Protein AF-A0A529K215-F1 (afdb_monomer_lite)

Secondary structure (DSSP, 8-state):
-------SS--------TT-----SS-TTS--HHHHT--HHHHHHHHHHHHHSPPP-

Foldseek 3Di:
DDDDDPDPQDFDQWPPDPQPPPPDPAGPVRDDCRPPVRDPVSVVVRVVVSVPDDDDD

Radius of gyration: 13.91 Å; chains: 1; bounding box: 31×16×39 Å

Structure (mmCIF, N/CA/C/O backbone):
data_AF-A0A529K215-F1
#
_entry.id   AF-A0A529K215-F1
#
loop_
_atom_site.group_PDB
_atom_site.id
_atom_site.type_symbol
_atom_site.label_atom_id
_atom_site.label_alt_id
_atom_site.label_comp_id
_atom_site.label_asym_id
_atom_site.label_entity_id
_atom_site.label_seq_id
_atom_site.pdbx_PDB_ins_code
_atom_site.Cartn_x
_atom_site.Cartn_y
_atom_site.Cartn_z
_atom_site.occupancy
_atom_site.B_iso_or_equiv
_atom_site.auth_seq_id
_atom_site.auth_comp_id
_atom_site.auth_asym_id
_atom_site.auth_atom_id
_atom_site.pdbx_PDB_model_num
ATOM 1 N N . GLN A 1 1 ? 14.500 -1.266 6.367 1.00 63.53 1 GLN A N 1
ATOM 2 C CA . GLN A 1 1 ? 13.656 -1.225 7.582 1.00 63.53 1 GLN A CA 1
ATOM 3 C C . GLN A 1 1 ? 12.297 -0.685 7.160 1.00 63.53 1 GLN A C 1
ATOM 5 O O . GLN A 1 1 ? 12.287 0.333 6.485 1.00 63.53 1 GLN A O 1
ATOM 10 N N . ASN A 1 2 ? 11.181 -1.348 7.474 1.00 78.31 2 ASN A N 1
ATOM 11 C CA . ASN A 1 2 ? 9.865 -0.731 7.267 1.00 78.31 2 ASN A CA 1
ATOM 12 C C . ASN A 1 2 ? 9.597 0.281 8.386 1.00 78.31 2 ASN A C 1
ATOM 14 O O . ASN A 1 2 ? 9.907 -0.002 9.542 1.00 78.31 2 ASN A O 1
ATOM 18 N N . THR A 1 3 ? 9.038 1.435 8.032 1.00 86.69 3 THR A N 1
ATOM 19 C CA . THR A 1 3 ? 8.570 2.484 8.949 1.00 86.69 3 THR A CA 1
ATOM 20 C C . THR A 1 3 ? 7.051 2.342 9.084 1.00 86.69 3 THR A C 1
ATOM 22 O O . THR A 1 3 ? 6.318 2.884 8.256 1.00 86.69 3 THR A O 1
ATOM 25 N N . PRO A 1 4 ? 6.549 1.535 10.038 1.00 88.00 4 PRO A N 1
ATOM 26 C CA . PRO A 1 4 ? 5.121 1.266 10.133 1.00 88.00 4 PRO A CA 1
ATOM 27 C C . PRO A 1 4 ? 4.366 2.493 10.693 1.00 88.00 4 PRO A C 1
ATOM 29 O O . PRO A 1 4 ? 4.966 3.292 11.415 1.00 88.00 4 PRO A O 1
ATOM 32 N N . PRO A 1 5 ? 3.060 2.657 10.402 1.00 90.88 5 PRO A N 1
ATOM 33 C CA . PRO A 1 5 ? 2.281 3.812 10.868 1.00 90.88 5 PRO A CA 1
ATOM 34 C C . PRO A 1 5 ? 2.197 3.859 12.397 1.00 90.88 5 PRO A C 1
ATOM 36 O O . PRO A 1 5 ? 1.837 2.864 12.989 1.00 90.88 5 PRO A O 1
ATOM 39 N N . LEU A 1 6 ? 2.464 4.965 13.083 1.00 92.19 6 LEU A N 1
ATOM 40 C CA . LEU A 1 6 ? 2.490 4.947 14.560 1.00 92.19 6 LEU A CA 1
ATOM 41 C C . LEU A 1 6 ? 1.106 4.923 15.238 1.00 92.19 6 LEU A C 1
ATOM 43 O O . LEU A 1 6 ? 1.034 4.802 16.455 1.00 92.19 6 LEU A O 1
ATOM 47 N N . ALA A 1 7 ? 0.024 5.035 14.467 1.00 90.50 7 ALA A N 1
ATOM 48 C CA . ALA A 1 7 ? -1.339 4.989 14.984 1.00 90.50 7 ALA A CA 1
ATOM 49 C C . ALA A 1 7 ? -1.706 3.594 15.520 1.00 90.50 7 ALA A C 1
ATOM 51 O O . ALA A 1 7 ? -1.352 2.578 14.919 1.00 90.50 7 ALA A O 1
ATOM 52 N N . GLU A 1 8 ? -2.457 3.559 16.623 1.00 88.62 8 GLU A N 1
ATOM 53 C CA . GLU A 1 8 ? -2.994 2.319 17.199 1.00 88.62 8 GLU A CA 1
ATOM 54 C C . GLU A 1 8 ? -4.024 1.671 16.268 1.00 88.62 8 GLU A C 1
ATOM 56 O O . GLU A 1 8 ? -3.979 0.467 16.023 1.00 88.62 8 GLU A O 1
ATOM 61 N N . GLN A 1 9 ? -4.899 2.489 15.681 1.00 91.12 9 GLN A N 1
ATOM 62 C CA . GLN A 1 9 ? -5.855 2.071 14.662 1.00 91.12 9 GLN A CA 1
ATOM 63 C C . GLN A 1 9 ? -5.285 2.353 13.277 1.00 91.12 9 GLN A C 1
ATOM 65 O O . GLN A 1 9 ? -5.141 3.502 12.854 1.00 91.12 9 GLN A O 1
ATOM 70 N N . ARG A 1 10 ? -4.917 1.285 12.576 1.00 92.50 10 ARG A N 1
ATOM 71 C CA . ARG A 1 10 ? -4.332 1.342 11.237 1.00 92.50 10 ARG A CA 1
ATOM 72 C C . ARG A 1 10 ? -4.626 0.042 10.507 1.00 92.50 10 ARG A C 1
ATOM 74 O O . ARG A 1 10 ? -4.578 -1.024 11.111 1.00 92.50 10 ARG A O 1
ATOM 81 N N . GLU A 1 11 ? -4.817 0.143 9.202 1.00 93.44 11 GLU A N 1
ATOM 82 C CA . GLU A 1 11 ? -4.902 -1.001 8.297 1.00 93.44 11 GLU A CA 1
ATOM 83 C C . GLU A 1 11 ? -3.786 -0.868 7.253 1.00 93.44 11 GLU A C 1
ATOM 85 O O . GLU A 1 11 ? -3.571 0.214 6.696 1.00 93.44 11 GLU A O 1
ATOM 90 N N . LEU A 1 12 ? -3.028 -1.943 7.014 1.00 93.12 12 LEU A N 1
ATOM 91 C CA . LEU A 1 12 ? -1.926 -1.943 6.050 1.00 93.12 12 LEU A CA 1
ATOM 92 C C . LEU A 1 12 ? -2.340 -2.681 4.780 1.00 93.12 12 LEU A C 1
ATOM 94 O O . LEU A 1 12 ? -2.612 -3.877 4.809 1.00 93.12 12 LEU A O 1
ATOM 98 N N . VAL A 1 13 ? -2.322 -1.973 3.653 1.00 95.00 13 VAL A N 1
ATOM 99 C CA . VAL A 1 13 ? -2.601 -2.563 2.343 1.00 95.00 13 VAL A CA 1
ATOM 100 C C . VAL A 1 13 ? -1.291 -2.753 1.589 1.00 95.00 13 VAL A C 1
ATOM 102 O O . VAL A 1 13 ? -0.562 -1.794 1.334 1.00 95.00 13 VAL A O 1
ATOM 105 N N . TRP A 1 14 ? -0.974 -3.998 1.238 1.00 93.94 14 TRP A N 1
ATOM 106 C CA . TRP A 1 14 ? 0.274 -4.340 0.562 1.00 93.94 14 TRP A CA 1
ATOM 107 C C . TRP A 1 14 ? 0.106 -5.577 -0.321 1.00 93.94 14 TRP A C 1
ATOM 109 O O . TRP A 1 14 ? -0.486 -6.565 0.094 1.00 93.94 14 TRP A O 1
ATOM 119 N N . LEU A 1 15 ? 0.658 -5.526 -1.537 1.00 95.75 15 LEU A N 1
ATOM 120 C CA . LEU A 1 15 ? 0.553 -6.605 -2.528 1.00 95.75 15 LEU A CA 1
ATOM 121 C C . LEU A 1 15 ? 1.532 -7.771 -2.304 1.00 95.75 15 LEU A C 1
ATOM 123 O O . LEU A 1 15 ? 1.448 -8.769 -3.009 1.00 95.75 15 LEU A O 1
ATOM 127 N N . GLY A 1 16 ? 2.503 -7.646 -1.389 1.00 93.94 16 GLY A N 1
ATOM 128 C CA . GLY A 1 16 ? 3.458 -8.727 -1.101 1.00 93.94 16 GLY A CA 1
ATOM 129 C C . GLY A 1 16 ? 4.365 -9.125 -2.277 1.00 93.94 16 GLY A C 1
ATOM 130 O O . GLY A 1 16 ? 4.882 -10.238 -2.303 1.00 93.94 16 GLY A O 1
ATOM 131 N N . LEU A 1 17 ? 4.549 -8.243 -3.268 1.00 95.31 17 LEU A N 1
ATOM 132 C CA . LEU A 1 17 ? 5.370 -8.527 -4.451 1.00 95.31 17 LEU A CA 1
ATOM 133 C C . LEU A 1 17 ? 6.829 -8.790 -4.056 1.00 95.31 17 LEU A C 1
ATOM 135 O O . LEU A 1 17 ? 7.369 -8.089 -3.206 1.00 95.31 17 LEU A O 1
ATOM 139 N N . SER A 1 18 ? 7.510 -9.704 -4.751 1.00 94.38 18 SER A N 1
ATOM 140 C CA . SER A 1 18 ? 8.923 -10.042 -4.492 1.00 94.38 18 SER A CA 1
ATOM 141 C C . SER A 1 18 ? 9.890 -8.856 -4.624 1.00 94.38 18 SER A C 1
ATOM 143 O O . SER A 1 18 ? 10.956 -8.847 -4.015 1.00 94.38 18 SER A O 1
ATOM 145 N N . CYS A 1 19 ? 9.520 -7.834 -5.401 1.00 92.31 19 CYS A N 1
ATOM 146 C CA . CYS A 1 19 ? 10.283 -6.598 -5.569 1.00 92.31 19 CYS A CA 1
ATOM 147 C C . CYS A 1 19 ? 9.949 -5.514 -4.524 1.00 92.31 19 CYS A C 1
ATOM 149 O O . CYS A 1 19 ? 10.476 -4.401 -4.605 1.00 92.31 19 CYS A O 1
ATOM 151 N N . SER A 1 20 ? 9.026 -5.784 -3.598 1.00 93.31 20 SER A N 1
ATOM 152 C CA . SER A 1 20 ? 8.490 -4.836 -2.621 1.00 93.31 20 SER A CA 1
ATOM 153 C C . SER A 1 20 ? 8.717 -5.352 -1.192 1.00 93.31 20 SER A C 1
ATOM 155 O O . SER A 1 20 ? 8.657 -6.556 -0.970 1.00 93.31 20 SER A O 1
ATOM 157 N N . PRO A 1 21 ? 8.961 -4.476 -0.203 1.00 91.62 21 PRO A N 1
ATOM 158 C CA . PRO A 1 21 ? 9.212 -3.047 -0.340 1.00 91.62 21 PRO A CA 1
ATOM 159 C C . PRO A 1 21 ? 10.681 -2.785 -0.714 1.00 91.62 21 PRO A C 1
ATOM 161 O O . PRO A 1 21 ? 11.594 -3.193 -0.005 1.00 91.62 21 PRO A O 1
ATOM 164 N N . CYS A 1 22 ? 10.931 -2.072 -1.817 1.00 92.69 22 CYS A N 1
ATOM 165 C CA . CYS A 1 22 ? 12.303 -1.717 -2.211 1.00 92.69 22 CYS A CA 1
ATOM 166 C C . CYS A 1 22 ? 12.786 -0.372 -1.645 1.00 92.69 22 CYS A C 1
ATOM 168 O O . CYS A 1 22 ? 13.984 -0.10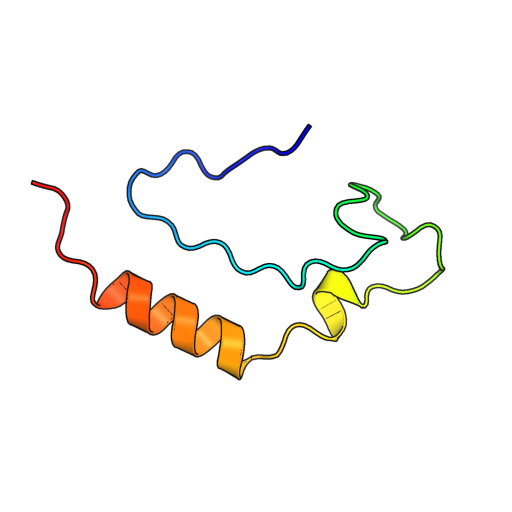8 -1.679 1.00 92.69 22 CYS A O 1
ATOM 170 N N . HIS A 1 23 ? 11.871 0.479 -1.155 1.00 91.06 23 HIS A N 1
ATOM 171 C CA . HIS A 1 23 ? 12.142 1.825 -0.616 1.00 91.06 23 HIS A CA 1
ATOM 172 C C . HIS A 1 23 ? 12.942 2.748 -1.557 1.00 91.06 23 HIS A C 1
ATOM 174 O O . HIS A 1 23 ? 13.689 3.613 -1.103 1.00 91.06 23 HIS A O 1
ATOM 180 N N . ARG A 1 24 ? 12.792 2.589 -2.879 1.00 91.88 24 ARG A N 1
ATOM 181 C CA . ARG A 1 24 ? 13.466 3.422 -3.891 1.00 91.88 24 ARG A CA 1
ATOM 182 C C . ARG A 1 24 ? 12.472 4.303 -4.638 1.00 91.88 24 ARG A C 1
ATOM 184 O O . ARG A 1 24 ? 11.351 3.885 -4.896 1.00 91.88 24 ARG A O 1
ATOM 191 N N . LYS A 1 25 ? 12.927 5.493 -5.055 1.00 91.81 25 LYS A N 1
ATOM 192 C CA . LYS A 1 25 ? 12.162 6.393 -5.942 1.00 91.81 25 LYS A CA 1
ATOM 193 C C . LYS A 1 25 ? 11.865 5.751 -7.299 1.00 91.81 25 LYS A C 1
ATOM 195 O O . LYS A 1 25 ? 10.807 5.976 -7.863 1.00 91.81 25 LYS A O 1
ATOM 200 N N . ILE A 1 26 ? 12.818 4.970 -7.808 1.00 92.94 26 ILE A N 1
AT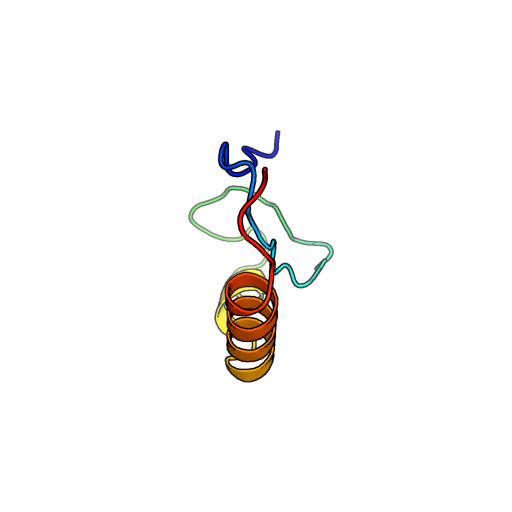OM 201 C CA . ILE A 1 26 ? 12.706 4.205 -9.050 1.00 92.94 26 ILE A CA 1
ATOM 202 C C . ILE A 1 26 ? 12.864 2.733 -8.680 1.00 92.94 26 ILE A C 1
ATOM 204 O O . ILE A 1 26 ? 13.842 2.361 -8.023 1.00 92.94 26 ILE A O 1
ATOM 208 N N . CYS A 1 27 ? 11.903 1.899 -9.074 1.00 95.19 27 CYS A N 1
ATOM 209 C CA . CYS A 1 27 ? 11.987 0.464 -8.834 1.00 95.19 27 CYS A CA 1
ATOM 210 C C . CYS A 1 27 ? 13.174 -0.139 -9.605 1.00 95.19 27 CYS A C 1
ATOM 212 O O . CYS A 1 27 ? 13.339 0.177 -10.785 1.00 95.19 27 CYS A O 1
ATOM 214 N N . PRO A 1 28 ? 13.955 -1.056 -9.003 1.00 94.12 28 PRO A N 1
ATOM 215 C CA . PRO A 1 28 ? 15.050 -1.743 -9.693 1.00 94.12 28 PRO A CA 1
ATOM 216 C C . PRO A 1 28 ? 14.631 -2.499 -10.960 1.00 94.12 28 PRO A C 1
ATOM 218 O O . PRO A 1 28 ? 15.473 -2.764 -11.809 1.00 94.12 28 PRO A O 1
ATOM 221 N N . LEU A 1 29 ? 13.347 -2.853 -11.075 1.00 96.44 29 LEU A N 1
ATOM 222 C CA . LEU A 1 29 ? 12.784 -3.595 -12.204 1.00 96.44 29 LEU A CA 1
ATOM 223 C C . LEU A 1 29 ? 12.125 -2.691 -13.264 1.00 96.44 29 LEU A C 1
ATOM 225 O O . LEU A 1 29 ? 11.598 -3.197 -14.247 1.00 96.44 29 LEU A O 1
ATOM 229 N N . GLY A 1 30 ? 12.140 -1.364 -13.079 1.00 96.31 30 GLY A N 1
ATOM 230 C CA . GLY A 1 30 ? 11.648 -0.402 -14.075 1.00 96.31 30 GLY A CA 1
ATOM 231 C C . GLY A 1 30 ? 10.134 -0.151 -14.086 1.00 96.31 30 GLY A C 1
ATOM 232 O O . GLY A 1 30 ? 9.648 0.504 -14.999 1.00 96.31 30 GLY A O 1
ATOM 233 N N . HIS A 1 31 ? 9.390 -0.625 -13.084 1.00 95.50 31 HIS A N 1
ATOM 234 C CA . HIS A 1 31 ? 7.933 -0.455 -12.978 1.00 95.50 31 HIS A CA 1
ATOM 235 C C . HIS A 1 31 ? 7.507 0.045 -11.592 1.00 95.50 31 HIS A C 1
ATOM 237 O O . HIS A 1 31 ? 8.258 -0.098 -10.631 1.00 95.50 31 HIS A O 1
ATOM 243 N N . LEU A 1 32 ? 6.274 0.520 -11.415 1.00 95.69 32 LEU A N 1
ATOM 244 C CA . LEU A 1 32 ? 5.719 0.829 -10.091 1.00 95.69 32 LEU A CA 1
ATOM 245 C C . LEU A 1 32 ? 4.550 -0.085 -9.720 1.00 95.69 32 LEU A C 1
ATOM 247 O O . LEU A 1 32 ? 3.703 0.314 -8.939 1.00 95.69 32 LEU A O 1
ATOM 251 N N . ASN A 1 33 ? 4.555 -1.350 -10.163 1.00 96.50 33 ASN A N 1
ATOM 252 C CA . ASN A 1 33 ? 3.476 -2.319 -9.905 1.00 96.50 3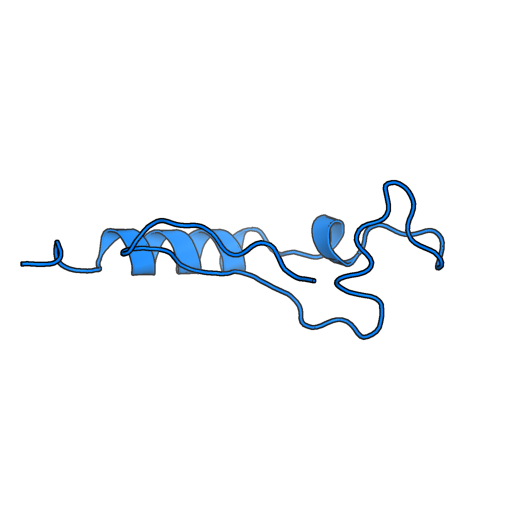3 ASN A CA 1
ATOM 253 C C . ASN A 1 33 ? 2.999 -2.389 -8.443 1.00 96.50 33 ASN A C 1
ATOM 255 O O . ASN A 1 33 ? 1.812 -2.536 -8.198 1.00 96.50 33 ASN A O 1
ATOM 259 N N . CYS A 1 34 ? 3.887 -2.229 -7.452 1.00 94.31 34 CYS A N 1
ATOM 260 C CA . CYS A 1 34 ? 3.473 -2.195 -6.043 1.00 94.31 34 CYS A CA 1
ATOM 261 C C . CYS A 1 34 ? 2.487 -1.059 -5.695 1.00 94.31 34 CYS A C 1
ATOM 263 O O . CYS A 1 34 ? 1.858 -1.127 -4.643 1.00 94.31 34 CYS A O 1
ATOM 265 N N . LEU A 1 35 ? 2.397 -0.036 -6.547 1.00 93.38 35 LEU A N 1
ATOM 266 C CA . LEU A 1 35 ? 1.464 1.088 -6.503 1.00 93.38 35 LEU A CA 1
ATOM 267 C C . LEU A 1 35 ? 0.451 1.010 -7.658 1.00 93.38 35 LEU A C 1
ATOM 269 O O . LEU A 1 35 ?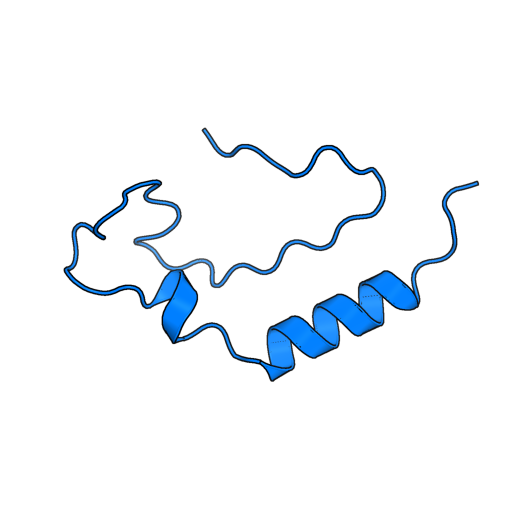 -0.741 1.140 -7.414 1.00 93.38 35 LEU A O 1
ATOM 273 N N . ASP A 1 36 ? 0.911 0.760 -8.888 1.00 95.62 36 ASP A N 1
ATOM 274 C CA . A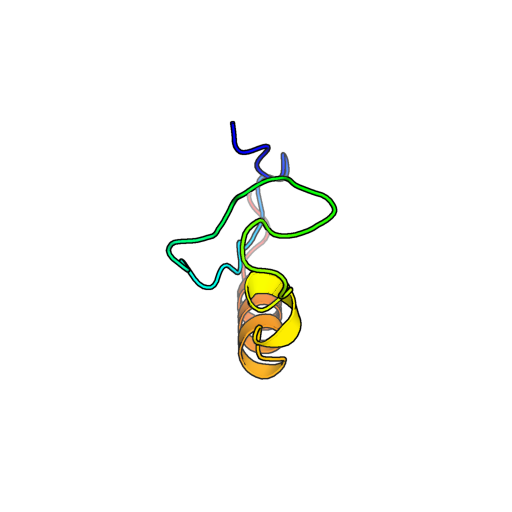SP A 1 36 ? 0.081 0.812 -10.101 1.00 95.62 36 ASP A CA 1
ATOM 275 C C . ASP A 1 36 ? -0.961 -0.312 -10.169 1.00 95.62 36 ASP A C 1
ATOM 277 O O . ASP A 1 36 ? -2.041 -0.112 -10.713 1.00 95.62 36 ASP A O 1
ATOM 281 N N . THR A 1 37 ? -0.650 -1.495 -9.625 1.00 96.88 37 THR A N 1
ATOM 282 C CA . THR A 1 37 ? -1.565 -2.652 -9.630 1.00 96.88 37 THR A CA 1
ATOM 283 C C . THR A 1 37 ? -2.266 -2.835 -8.286 1.00 96.88 37 THR A C 1
ATOM 285 O O . THR A 1 37 ? -2.767 -3.920 -7.985 1.00 96.88 37 THR A O 1
ATOM 288 N N . LEU A 1 38 ? -2.224 -1.821 -7.418 1.00 97.19 38 LEU A N 1
ATOM 289 C CA . LEU A 1 38 ? -2.957 -1.842 -6.164 1.00 97.19 38 LEU A CA 1
ATOM 290 C C . LEU A 1 38 ? -4.409 -1.443 -6.438 1.00 97.19 38 LEU A C 1
ATOM 292 O O . LEU A 1 38 ? -4.725 -0.266 -6.581 1.00 97.19 38 LEU A O 1
ATOM 296 N N . GLU A 1 39 ? -5.286 -2.440 -6.513 1.00 97.88 39 GLU A N 1
ATOM 297 C CA . GLU A 1 39 ? -6.683 -2.232 -6.889 1.00 97.88 39 GLU A CA 1
ATOM 298 C C . GLU A 1 39 ? -7.438 -1.318 -5.919 1.00 97.88 39 GLU A C 1
ATOM 300 O O . GLU A 1 39 ? -7.393 -1.492 -4.695 1.00 97.88 39 GLU A O 1
ATOM 305 N N . VAL A 1 40 ? -8.231 -0.399 -6.481 1.00 97.94 40 VAL A N 1
ATOM 306 C CA . VAL A 1 40 ? -9.069 0.538 -5.714 1.00 97.94 40 VAL A CA 1
ATOM 307 C C . VAL A 1 40 ? -10.013 -0.213 -4.779 1.00 97.94 40 VAL A C 1
ATOM 309 O O . VAL A 1 40 ? -10.161 0.173 -3.625 1.00 97.94 40 VAL A O 1
ATOM 312 N N . ALA A 1 41 ? -10.601 -1.320 -5.240 1.00 98.06 41 ALA A N 1
ATOM 313 C CA . ALA A 1 41 ? -11.508 -2.133 -4.433 1.00 98.06 41 ALA A CA 1
ATOM 314 C C . ALA A 1 41 ? -10.828 -2.706 -3.176 1.00 98.06 41 ALA A C 1
ATOM 316 O O . ALA A 1 41 ? -11.437 -2.746 -2.109 1.00 98.06 41 ALA A O 1
ATOM 317 N N . GLN A 1 42 ? -9.553 -3.100 -3.271 1.00 97.62 42 GLN A N 1
ATOM 318 C CA . GLN A 1 42 ? -8.801 -3.613 -2.124 1.00 97.62 42 GLN A CA 1
ATOM 319 C C . GLN A 1 42 ? -8.566 -2.517 -1.078 1.00 97.62 42 GLN A C 1
ATOM 321 O O . GLN A 1 42 ? -8.681 -2.768 0.123 1.00 97.62 42 GLN A O 1
ATOM 326 N N . VAL A 1 43 ? -8.258 -1.299 -1.535 1.00 97.75 43 VAL A N 1
ATOM 327 C CA . VAL A 1 43 ? -8.079 -0.130 -0.664 1.00 97.75 43 VAL A CA 1
ATOM 328 C C . VAL A 1 43 ? -9.411 0.307 -0.049 1.00 97.75 43 VAL A C 1
ATOM 330 O O . VAL A 1 43 ? -9.457 0.571 1.149 1.00 97.75 43 VAL A O 1
ATOM 333 N N . ALA A 1 44 ? -10.496 0.329 -0.828 1.00 98.31 44 ALA A N 1
ATOM 334 C CA . ALA A 1 44 ? -11.834 0.674 -0.349 1.00 98.31 44 ALA A CA 1
ATOM 335 C C . ALA A 1 44 ? -12.305 -0.292 0.748 1.00 98.31 44 ALA A C 1
ATOM 337 O O . ALA A 1 44 ? -12.661 0.152 1.834 1.00 98.31 44 ALA A O 1
ATOM 338 N N . ALA A 1 45 ? -12.176 -1.604 0.528 1.00 97.94 45 ALA A N 1
ATOM 339 C CA . ALA A 1 45 ? -12.528 -2.606 1.532 1.00 97.94 45 ALA A CA 1
ATOM 340 C C . ALA A 1 45 ? -11.676 -2.489 2.811 1.00 97.94 45 ALA A C 1
ATOM 342 O O . ALA A 1 45 ? -12.156 -2.753 3.910 1.00 97.94 45 ALA A O 1
ATOM 343 N N . ALA A 1 46 ? -10.397 -2.117 2.690 1.00 97.25 46 ALA A N 1
ATOM 344 C CA . ALA A 1 46 ? -9.534 -1.855 3.843 1.00 97.25 46 ALA A CA 1
ATOM 345 C C . ALA A 1 46 ? -9.972 -0.610 4.628 1.00 97.25 46 ALA A C 1
ATOM 347 O O . ALA A 1 46 ? -9.968 -0.628 5.858 1.00 97.25 46 ALA A O 1
ATOM 348 N N . ALA A 1 47 ? -10.384 0.446 3.926 1.00 97.06 47 ALA A N 1
ATOM 349 C CA . ALA A 1 47 ? -10.923 1.649 4.545 1.00 97.06 47 ALA A CA 1
ATOM 350 C C . ALA A 1 47 ? -12.252 1.370 5.261 1.00 97.06 47 ALA A C 1
ATOM 352 O O . ALA A 1 47 ? -12.416 1.798 6.397 1.00 97.06 47 ALA A O 1
ATOM 353 N N . GLU A 1 48 ? -13.159 0.612 4.642 1.00 97.12 48 GLU A N 1
ATOM 354 C CA . GLU A 1 48 ? -14.421 0.184 5.260 1.00 97.12 48 GLU A CA 1
ATOM 355 C C . GLU A 1 48 ? -14.169 -0.586 6.559 1.00 97.12 48 GLU A C 1
ATOM 357 O O . GLU A 1 48 ? -14.679 -0.186 7.603 1.00 97.12 48 GLU A O 1
ATOM 362 N N . ARG A 1 49 ? -13.287 -1.599 6.540 1.00 95.56 49 ARG A N 1
ATOM 363 C CA . ARG A 1 49 ? -12.907 -2.331 7.762 1.00 95.56 49 ARG A CA 1
ATOM 364 C C . ARG A 1 49 ? -12.381 -1.401 8.849 1.00 95.56 49 ARG A C 1
ATOM 366 O O . ARG A 1 49 ? -12.780 -1.539 9.998 1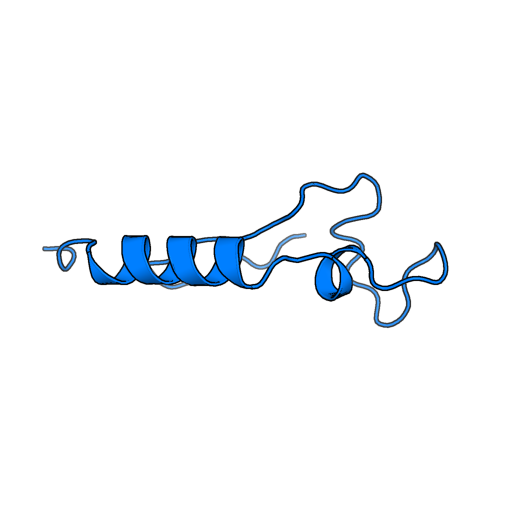.00 95.56 49 ARG A O 1
ATOM 373 N N . LEU A 1 50 ? -11.502 -0.459 8.499 1.00 95.00 50 LEU A N 1
ATOM 374 C CA . LEU A 1 50 ? -10.940 0.490 9.461 1.00 95.00 50 LEU A CA 1
ATOM 375 C C . LEU A 1 50 ? -12.011 1.420 10.053 1.00 95.00 50 LEU A C 1
ATOM 377 O O . LEU A 1 50 ? -11.937 1.748 11.232 1.00 95.00 50 LEU A O 1
ATOM 381 N N . LEU A 1 51 ? -13.001 1.832 9.258 1.00 94.19 51 LEU A N 1
ATOM 382 C CA . LEU A 1 51 ? -14.121 2.666 9.710 1.00 94.19 51 LEU A CA 1
ATOM 383 C C . LEU A 1 51 ? -15.109 1.900 10.600 1.00 94.19 51 LEU A C 1
ATOM 385 O O . LEU A 1 51 ? -15.733 2.499 11.473 1.00 94.19 51 LEU A O 1
ATOM 389 N N . GLU A 1 52 ? -15.248 0.592 10.387 1.00 92.88 52 GLU A N 1
ATOM 390 C CA . GLU A 1 52 ? -16.081 -0.294 11.207 1.00 92.88 52 GLU A CA 1
ATOM 391 C C . GLU A 1 52 ? -15.402 -0.720 12.517 1.00 92.88 52 GLU A C 1
ATOM 393 O O . GLU A 1 52 ? -16.072 -1.224 13.424 1.00 92.88 52 GLU A O 1
ATOM 398 N N . MET A 1 53 ? -14.085 -0.525 12.649 1.00 85.94 53 MET A N 1
ATOM 399 C CA . MET A 1 53 ? -13.379 -0.841 13.887 1.00 85.94 53 MET A CA 1
ATOM 400 C C . MET A 1 53 ? -13.895 0.045 15.030 1.00 85.94 53 MET A C 1
ATOM 402 O O . MET A 1 53 ? -13.895 1.273 14.915 1.00 85.94 53 MET A O 1
ATOM 406 N N . PRO A 1 54 ? -14.297 -0.542 16.171 1.00 78.12 54 PRO A N 1
ATOM 407 C CA . PRO A 1 54 ? -14.689 0.247 17.327 1.00 78.12 54 PRO A CA 1
ATOM 408 C C . PRO A 1 54 ? -13.503 1.084 17.816 1.00 78.12 54 PRO A C 1
ATOM 410 O O . PRO A 1 54 ? -12.352 0.640 17.770 1.00 78.12 54 PRO A O 1
ATOM 413 N N . ALA A 1 55 ? -13.789 2.299 18.295 1.00 67.75 55 ALA A N 1
ATOM 414 C CA . ALA A 1 55 ? -12.797 3.142 18.953 1.00 67.75 55 ALA A CA 1
ATOM 415 C C . ALA A 1 55 ? -12.104 2.337 20.064 1.00 67.75 55 ALA A C 1
ATOM 417 O O . ALA A 1 55 ? -12.781 1.713 20.885 1.00 67.75 55 ALA A O 1
ATOM 418 N N . ALA A 1 56 ? -10.768 2.312 20.049 1.00 61.91 56 ALA A N 1
ATOM 419 C CA . ALA A 1 56 ? -9.986 1.697 21.112 1.00 61.91 56 ALA A CA 1
ATOM 420 C C . ALA A 1 56 ? -10.385 2.358 22.444 1.00 61.91 56 ALA A C 1
ATOM 422 O O . ALA A 1 56 ? -10.417 3.586 22.528 1.00 61.91 56 ALA A O 1
ATOM 423 N N . ALA A 1 57 ? -10.787 1.537 23.419 1.00 55.66 57 ALA A N 1
ATOM 424 C CA . ALA A 1 57 ? -11.170 1.974 24.760 1.00 55.66 57 ALA A CA 1
ATOM 425 C C . ALA A 1 57 ? -9.947 2.379 25.589 1.00 55.66 57 ALA A C 1
ATOM 427 O O . ALA A 1 57 ? -8.903 1.701 25.446 1.00 55.66 57 ALA A O 1
#

Sequence (57 aa):
QNTPPLAEQRELVWLGLSCSPCHRKICPLGHLNCLDTLEVAQVAAAAERLLEMPAAA

pLDDT: mean 91.33, std 9.04, range [55.66, 98.31]